Protein AF-A0AAW2RT13-F1 (afdb_monomer)

Radius of gyration: 15.68 Å; Cα contacts (8 Å, |Δi|>4): 145; chains: 1; bounding box: 45×34×34 Å

Nearest PDB structures (foldseek):
  8ho2-assembly1_B  TM=8.743E-01  e=2.579E-06  Nelumbo nucifera
  4q0k-assembly1_A  TM=8.940E-01  e=2.084E-04  Medicago truncatula
  2flh-assembly1_A  TM=8.725E-01  e=1.615E-04  Vigna radiata
  4a8v-assembly1_A  TM=8.383E-01  e=6.148E-04  Betula pendula
  4gy9-assembly1_A  TM=8.351E-01  e=9.599E-04  Medicago truncatula

pLDDT: mean 86.22, std 17.27, range [35.88, 98.31]

Sequence (103 aa):
MEGRLSEEIEVKVPASEAWKVYGSLQLSKIVVEGLPSIFSKVEVVDGDGSTGTIVHLFFAPEEGDDQLKTGTAGPSSFKEKFAVVDDERRVKVSEVVEGQHRV

InterPro domains:
  IPR000916 Bet v I/Major latex protein [PF00407] (2-100)
  IPR023393 START-like domain superfamily [G3DSA:3.30.530.20] (1-103)
  IPR050279 Plant defense and hormone signaling protein [PTHR31213] (6-101)

Secondary structure (DSSP, 8-state):
-----------SS-HHHHHHHHTSTHHHHHHHHH-TTTEEEEEEEESSSSTT-EEEEEEPP--S-TT------S-SEEEEEEEEEETTTTEEEEEEEE-----

Organism: NCBI:txid2727403

Foldseek 3Di:
DDDDDDDDDDDPDDLLVVLVCPQFCNVVVCCCVVCVQFWVDKDFPDDGSAAFTKMKTATHPDPDDPDDCPDPPFFRIWMKGFNHRDSVVSDTDIDTPDGDDDD

Structure (mmCIF, N/CA/C/O backbone):
data_AF-A0AAW2RT13-F1
#
_entry.id   AF-A0AAW2RT13-F1
#
loop_
_atom_site.group_PDB
_atom_site.id
_atom_site.type_symbol
_atom_site.label_atom_id
_atom_site.label_alt_id
_atom_site.label_comp_id
_atom_site.label_asym_id
_atom_site.label_entity_id
_atom_site.label_seq_id
_atom_site.pdbx_PDB_ins_code
_atom_site.Cartn_x
_atom_site.Cartn_y
_atom_site.Cartn_z
_atom_site.occupancy
_atom_site.B_iso_or_equiv
_atom_site.auth_seq_id
_atom_site.auth_comp_id
_atom_site.auth_asym_id
_atom_site.auth_atom_id
_atom_site.pdbx_PDB_model_num
ATOM 1 N N . MET A 1 1 ?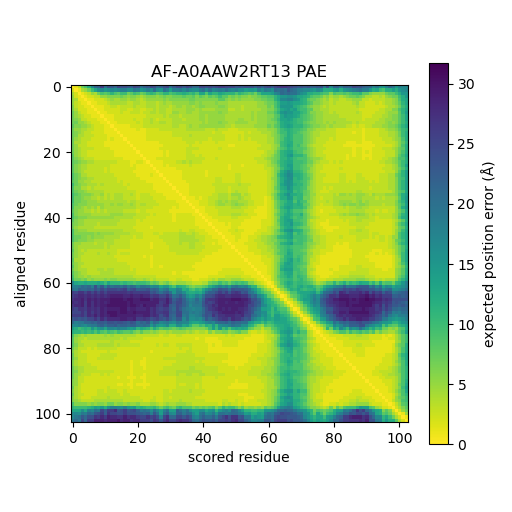 2.322 -26.822 -4.168 1.00 50.22 1 MET A N 1
ATOM 2 C CA . MET A 1 1 ? 2.453 -26.734 -2.701 1.00 50.22 1 MET A CA 1
ATOM 3 C C . MET A 1 1 ? 2.723 -25.276 -2.402 1.00 50.22 1 MET A C 1
ATOM 5 O O . MET A 1 1 ? 3.684 -24.753 -2.946 1.00 50.22 1 MET A O 1
ATOM 9 N N . GLU A 1 2 ? 1.842 -24.606 -1.668 1.00 77.94 2 GLU A N 1
ATOM 10 C CA . GLU A 1 2 ? 2.029 -23.199 -1.303 1.00 77.94 2 GLU A CA 1
ATOM 11 C C . GLU A 1 2 ? 2.785 -23.148 0.026 1.00 77.94 2 GLU A C 1
ATOM 13 O O . GLU A 1 2 ? 2.355 -23.747 1.013 1.00 77.94 2 GLU A O 1
ATOM 18 N N . GLY A 1 3 ? 3.951 -22.503 0.035 1.00 86.94 3 GLY A N 1
ATOM 19 C CA . GLY A 1 3 ? 4.675 -22.217 1.270 1.00 86.94 3 GLY A CA 1
ATOM 20 C C . GLY A 1 3 ? 4.068 -20.993 1.949 1.00 86.94 3 GLY A C 1
ATOM 21 O O . GLY A 1 3 ? 3.761 -20.012 1.277 1.00 86.94 3 GLY A O 1
ATOM 22 N N . ARG A 1 4 ? 3.908 -21.032 3.275 1.00 90.31 4 ARG A N 1
ATOM 23 C CA . ARG A 1 4 ? 3.493 -19.871 4.071 1.00 90.31 4 ARG A CA 1
ATOM 24 C C . ARG A 1 4 ? 4.640 -19.448 4.981 1.00 90.31 4 ARG A C 1
ATOM 26 O O . ARG A 1 4 ? 5.079 -20.239 5.811 1.00 90.31 4 ARG A O 1
ATOM 33 N N . LEU A 1 5 ? 5.075 -18.200 4.838 1.00 94.00 5 LEU A N 1
ATOM 34 C CA . LEU A 1 5 ? 5.986 -17.519 5.757 1.00 94.00 5 LEU A CA 1
ATOM 35 C C . LEU A 1 5 ? 5.203 -16.442 6.519 1.00 94.00 5 LEU A C 1
ATOM 37 O O . LEU A 1 5 ? 4.295 -15.831 5.955 1.00 94.00 5 LEU A O 1
ATOM 41 N N . SER A 1 6 ? 5.524 -16.237 7.795 1.00 94.19 6 SER A N 1
ATOM 42 C CA . SER A 1 6 ? 4.911 -15.211 8.643 1.00 94.19 6 SER A CA 1
ATOM 43 C C . SER A 1 6 ? 5.986 -14.592 9.523 1.00 94.19 6 SER A C 1
ATOM 45 O O . SER A 1 6 ? 6.712 -15.326 10.183 1.00 94.19 6 SER A O 1
ATOM 47 N N . GLU A 1 7 ? 6.047 -13.265 9.545 1.00 95.75 7 GLU A N 1
ATOM 48 C CA . GLU A 1 7 ? 6.976 -12.476 10.358 1.00 95.75 7 GLU A CA 1
ATOM 49 C C . GLU A 1 7 ? 6.177 -11.445 11.159 1.00 95.75 7 GLU A C 1
ATOM 51 O O . GLU A 1 7 ? 5.204 -10.879 10.653 1.00 95.75 7 GLU A O 1
ATOM 56 N N . GLU A 1 8 ? 6.585 -11.196 12.401 1.00 95.81 8 GLU A N 1
ATOM 57 C CA . GLU A 1 8 ? 5.955 -10.220 13.290 1.00 95.81 8 GLU A CA 1
ATOM 58 C C . GLU A 1 8 ? 7.002 -9.219 13.781 1.00 95.81 8 GLU A C 1
ATOM 60 O O . GLU A 1 8 ? 8.064 -9.598 14.272 1.00 95.81 8 GLU A O 1
ATOM 65 N N . ILE A 1 9 ? 6.703 -7.925 13.645 1.00 94.31 9 ILE A N 1
ATOM 66 C CA . ILE A 1 9 ? 7.596 -6.836 14.050 1.00 94.31 9 ILE A CA 1
ATOM 67 C C . ILE A 1 9 ? 6.809 -5.867 14.929 1.00 94.31 9 ILE A C 1
ATOM 69 O O . ILE A 1 9 ? 5.785 -5.324 14.514 1.00 94.31 9 ILE A O 1
ATOM 73 N N . GLU A 1 10 ? 7.304 -5.619 16.142 1.00 95.62 10 GLU A N 1
ATOM 74 C CA . GLU A 1 10 ? 6.724 -4.620 17.037 1.00 95.62 10 GLU A CA 1
ATOM 75 C C . GLU A 1 10 ? 7.107 -3.203 16.584 1.00 95.62 10 GLU A C 1
ATOM 77 O O . GLU A 1 10 ? 8.286 -2.860 16.465 1.00 95.62 10 GLU A O 1
ATOM 82 N N . VAL A 1 11 ? 6.102 -2.350 16.377 1.00 94.06 11 VAL A N 1
ATOM 83 C CA . VAL A 1 11 ? 6.293 -0.933 16.048 1.00 94.06 11 VAL A CA 1
ATOM 84 C C . VAL A 1 11 ? 5.895 -0.084 17.253 1.00 94.06 11 VAL A C 1
ATOM 86 O O . VAL A 1 11 ? 4.773 -0.175 17.743 1.00 94.06 11 VAL A O 1
ATOM 89 N N . LYS A 1 12 ? 6.801 0.782 17.722 1.00 96.81 12 LYS A N 1
ATOM 90 C CA . LYS A 1 12 ? 6.624 1.606 18.935 1.00 96.81 12 LYS A CA 1
ATOM 91 C C . LYS A 1 12 ? 5.746 2.849 18.715 1.00 96.81 12 LYS A C 1
ATOM 93 O O . LYS A 1 12 ? 6.122 3.951 19.107 1.00 96.81 12 LYS A O 1
ATOM 98 N N . VAL A 1 13 ? 4.594 2.687 18.067 1.00 96.88 13 VAL A N 1
ATOM 99 C CA . VAL A 1 13 ? 3.585 3.743 17.860 1.00 96.88 13 VAL A CA 1
ATOM 100 C C . VAL A 1 13 ? 2.172 3.163 17.999 1.00 96.88 13 VAL A C 1
ATOM 102 O O . VAL A 1 13 ? 1.992 1.956 17.837 1.00 96.88 13 VAL A O 1
ATOM 105 N N . PRO A 1 14 ? 1.140 3.984 18.274 1.00 97.50 14 PRO A N 1
ATOM 106 C CA . PRO A 1 14 ? -0.239 3.507 18.281 1.00 97.50 14 PRO A CA 1
ATOM 107 C C . PRO A 1 14 ? -0.635 2.870 16.944 1.00 97.50 14 PRO A C 1
ATOM 109 O O . PRO A 1 14 ? -0.291 3.384 15.878 1.00 97.50 14 PRO A O 1
ATOM 112 N N . ALA A 1 15 ? -1.437 1.803 16.994 1.00 96.38 15 ALA A N 1
ATOM 113 C CA . ALA A 1 15 ? -1.890 1.086 15.799 1.00 96.38 15 ALA A CA 1
ATOM 114 C C . ALA A 1 15 ? -2.605 1.997 14.785 1.00 96.38 15 ALA A C 1
ATOM 116 O O . ALA A 1 15 ? -2.457 1.810 13.582 1.00 96.38 15 ALA A O 1
ATOM 117 N N . SER A 1 16 ? -3.345 3.010 15.252 1.00 96.19 16 SER A N 1
ATOM 118 C CA . SER A 1 16 ? -3.993 4.001 14.384 1.00 96.19 16 SER A CA 1
ATOM 119 C C . SER A 1 16 ? -2.995 4.859 13.609 1.00 96.19 16 SER A C 1
ATOM 121 O O . SER A 1 16 ? -3.247 5.182 12.455 1.00 96.19 16 SER A O 1
ATOM 123 N N . GLU A 1 17 ? -1.866 5.222 14.222 1.00 96.88 17 GLU A N 1
ATOM 124 C CA . GLU A 1 17 ? -0.833 6.031 13.571 1.00 96.88 17 GLU A CA 1
ATOM 125 C C . GLU A 1 17 ? -0.015 5.193 12.590 1.00 96.88 17 GLU A C 1
ATOM 127 O O . GLU A 1 17 ? 0.210 5.629 11.464 1.00 96.88 17 GLU A O 1
ATOM 132 N N . ALA A 1 18 ? 0.349 3.960 12.966 1.00 96.69 18 ALA A N 1
ATOM 133 C CA . ALA A 1 18 ? 0.969 3.021 12.032 1.00 96.69 18 ALA A CA 1
ATOM 134 C C . ALA A 1 18 ? 0.066 2.782 10.812 1.00 96.69 18 ALA A C 1
ATOM 136 O O . ALA A 1 18 ? 0.532 2.804 9.673 1.00 96.69 18 ALA A O 1
ATOM 137 N N . TRP A 1 19 ? -1.238 2.608 11.035 1.00 97.56 19 TRP A N 1
ATOM 138 C CA . TRP A 1 19 ? -2.185 2.309 9.966 1.00 97.56 19 TRP A CA 1
ATOM 139 C C . TRP A 1 19 ? -2.332 3.430 8.934 1.00 97.56 19 TRP A C 1
ATOM 141 O O . TRP A 1 19 ? -2.420 3.128 7.748 1.00 97.56 19 TRP A O 1
ATOM 151 N N . LYS A 1 20 ? -2.250 4.709 9.333 1.00 96.00 20 LYS A N 1
ATOM 152 C CA . LYS A 1 20 ? -2.239 5.837 8.376 1.00 96.00 20 LYS A CA 1
ATOM 153 C C . LYS A 1 20 ? -1.147 5.688 7.313 1.00 96.00 20 LYS A C 1
ATOM 155 O O . LYS A 1 20 ? -1.343 6.107 6.175 1.00 96.00 20 LYS A O 1
ATOM 160 N N . VAL A 1 21 ? -0.024 5.059 7.669 1.00 95.81 21 VAL A N 1
ATOM 161 C CA . VAL A 1 21 ? 1.068 4.751 6.742 1.00 95.81 21 VAL A CA 1
ATOM 162 C C . VAL A 1 21 ? 0.837 3.414 6.039 1.00 95.81 21 VAL A C 1
ATOM 164 O O . VAL A 1 21 ? 0.756 3.377 4.815 1.00 95.81 21 VAL A O 1
ATOM 167 N N . TYR A 1 22 ?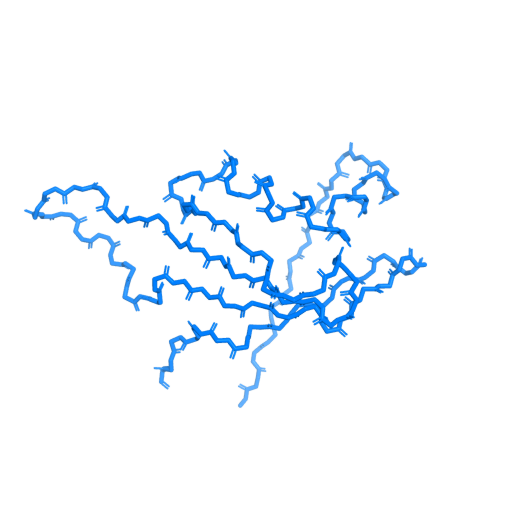 0.722 2.315 6.792 1.00 94.94 22 TYR A N 1
ATOM 168 C CA . TYR A 1 22 ? 0.682 0.960 6.226 1.00 94.94 22 TYR A CA 1
ATOM 169 C C . TYR A 1 22 ? -0.563 0.688 5.371 1.00 94.94 22 TYR A C 1
ATOM 171 O O . TYR A 1 22 ? -0.470 -0.025 4.368 1.00 94.94 22 TYR A O 1
ATOM 179 N N . GLY A 1 23 ? -1.704 1.265 5.743 1.00 95.38 23 GLY A N 1
ATOM 180 C CA . GLY A 1 23 ? -2.980 1.139 5.041 1.00 95.38 23 GLY A CA 1
ATOM 181 C C . GLY A 1 23 ? -3.143 2.088 3.854 1.00 95.38 23 GLY A C 1
ATOM 182 O O . GLY A 1 23 ? -4.173 2.042 3.196 1.00 95.38 23 GLY A O 1
ATOM 183 N N . SER A 1 24 ? -2.155 2.941 3.558 1.00 94.88 24 SER A N 1
ATOM 184 C CA . SER A 1 24 ? -2.259 3.946 2.497 1.00 94.88 24 SER A CA 1
ATOM 185 C C . SER A 1 24 ? -1.101 3.884 1.500 1.00 94.88 24 SER A C 1
ATOM 187 O O . SER A 1 24 ? -0.110 3.169 1.672 1.00 94.88 24 SER A O 1
ATOM 189 N N . LEU A 1 25 ? -1.206 4.700 0.450 1.00 96.38 25 LEU A N 1
ATOM 190 C CA . LEU A 1 25 ? -0.135 4.926 -0.524 1.00 96.38 25 LEU A CA 1
ATOM 191 C C . LEU A 1 25 ? 1.095 5.631 0.074 1.00 96.38 25 LEU A C 1
ATOM 193 O O . LEU A 1 25 ? 2.124 5.733 -0.596 1.00 96.38 25 LEU A O 1
ATOM 197 N N . GLN A 1 26 ? 1.019 6.136 1.312 1.00 95.81 26 GLN A N 1
ATOM 198 C CA . GLN A 1 26 ? 2.169 6.766 1.960 1.00 95.81 26 GLN A CA 1
ATOM 199 C C . GLN A 1 26 ? 3.314 5.775 2.166 1.00 95.81 26 GLN A C 1
ATOM 201 O O . GLN A 1 26 ? 4.467 6.163 1.985 1.00 95.81 26 GLN A O 1
ATOM 206 N N . LEU A 1 27 ? 3.016 4.505 2.471 1.00 94.88 27 LEU A N 1
ATOM 207 C CA . LEU A 1 27 ? 4.049 3.480 2.626 1.00 94.88 27 LEU A CA 1
ATOM 208 C C . LEU A 1 27 ? 4.920 3.367 1.370 1.00 94.88 27 LEU A C 1
ATOM 210 O O . LEU A 1 27 ? 6.142 3.372 1.476 1.00 94.88 27 LEU A O 1
ATOM 214 N N . SER A 1 28 ? 4.311 3.323 0.185 1.00 91.81 28 SER A N 1
ATOM 215 C CA . SER A 1 28 ? 5.051 3.155 -1.068 1.00 91.81 28 SER A CA 1
ATOM 216 C C . SER A 1 28 ? 5.991 4.333 -1.350 1.00 91.81 28 SER A C 1
ATOM 218 O O . SER A 1 28 ? 7.092 4.132 -1.851 1.00 91.81 28 SER A O 1
ATOM 220 N N . LYS A 1 29 ? 5.597 5.558 -0.972 1.00 91.00 29 LYS A N 1
ATOM 221 C CA . LYS A 1 29 ? 6.462 6.746 -1.074 1.00 91.00 29 LYS A CA 1
ATOM 222 C C . LYS A 1 29 ? 7.636 6.673 -0.097 1.00 91.00 29 LYS A C 1
ATOM 224 O O . LYS A 1 29 ? 8.777 6.861 -0.506 1.00 91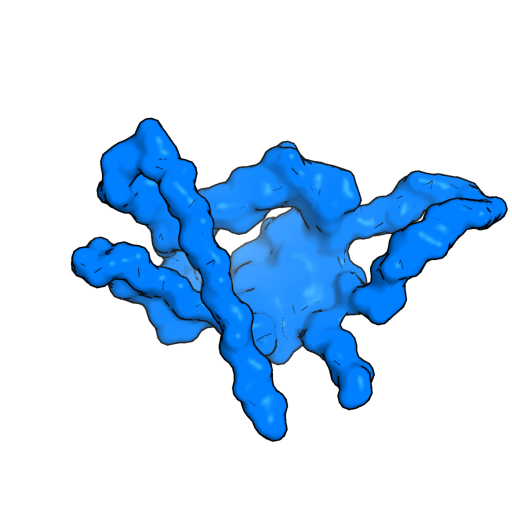.00 29 LYS A O 1
ATOM 229 N N . ILE A 1 30 ? 7.361 6.323 1.162 1.00 94.88 30 ILE A N 1
ATOM 230 C CA . ILE A 1 30 ? 8.387 6.170 2.205 1.00 94.88 30 ILE A CA 1
ATOM 231 C C . ILE A 1 30 ? 9.405 5.096 1.820 1.00 94.88 30 ILE A C 1
ATOM 233 O O . ILE A 1 30 ? 10.589 5.270 2.072 1.00 94.88 30 ILE A O 1
ATOM 237 N N . VAL A 1 31 ? 8.968 3.996 1.206 1.00 91.44 31 VAL A N 1
ATOM 238 C CA . VAL A 1 31 ? 9.871 2.922 0.772 1.00 91.44 31 VAL A CA 1
ATOM 239 C C . VAL A 1 31 ? 10.841 3.408 -0.307 1.00 91.44 31 VAL A C 1
ATOM 241 O O . VAL A 1 31 ? 12.030 3.127 -0.205 1.00 91.44 31 VAL A O 1
ATOM 244 N N . VAL A 1 32 ? 10.371 4.170 -1.300 1.00 91.25 32 VAL A N 1
ATOM 245 C CA . VAL A 1 32 ? 11.243 4.732 -2.348 1.00 91.25 32 VAL A CA 1
ATOM 246 C C . VAL A 1 32 ? 12.226 5.752 -1.771 1.00 91.25 32 VAL A C 1
ATOM 248 O O . VAL A 1 32 ? 13.411 5.709 -2.083 1.00 91.25 32 VAL A O 1
ATOM 251 N N . GLU A 1 33 ? 11.760 6.650 -0.904 1.00 93.19 33 GLU A N 1
ATOM 252 C CA . GLU A 1 33 ? 12.610 7.687 -0.302 1.00 93.19 33 GLU A CA 1
ATOM 253 C C . GLU A 1 33 ? 13.587 7.122 0.742 1.00 93.19 33 GLU A C 1
ATOM 255 O O . GLU A 1 33 ? 14.718 7.590 0.863 1.00 93.19 33 GLU A O 1
ATOM 260 N N . GLY A 1 34 ? 13.155 6.119 1.508 1.00 93.44 34 GLY A N 1
ATOM 261 C CA . GLY A 1 34 ? 13.910 5.529 2.611 1.00 93.44 34 GLY A CA 1
ATOM 262 C C . GLY A 1 34 ? 14.868 4.416 2.192 1.00 93.44 34 GLY A C 1
ATOM 263 O O . GLY A 1 34 ? 15.823 4.145 2.917 1.00 93.44 34 GLY A O 1
ATOM 264 N N . LEU A 1 35 ? 14.639 3.780 1.037 1.00 90.81 35 LEU A N 1
ATOM 265 C CA . LEU A 1 35 ? 15.468 2.693 0.504 1.00 90.81 35 LEU A CA 1
ATOM 266 C C . LEU A 1 35 ? 15.884 2.958 -0.959 1.00 90.81 35 LEU A C 1
ATOM 268 O O . LEU A 1 35 ? 15.629 2.118 -1.828 1.00 90.81 35 LEU A O 1
ATOM 272 N N . PRO A 1 36 ? 16.562 4.085 -1.256 1.00 87.12 36 PRO A N 1
ATOM 273 C CA . PRO A 1 36 ? 16.897 4.478 -2.628 1.00 87.12 36 PRO A CA 1
ATOM 274 C C . PRO A 1 36 ? 17.893 3.531 -3.314 1.00 87.12 36 PRO A C 1
ATOM 276 O O . PRO A 1 36 ? 17.973 3.495 -4.537 1.00 87.12 36 PRO A O 1
ATOM 279 N N . SER A 1 37 ? 18.646 2.739 -2.543 1.00 86.56 37 SER A N 1
ATOM 280 C CA . SER A 1 37 ? 19.513 1.682 -3.077 1.00 86.56 37 SER A CA 1
ATOM 281 C C . SER A 1 37 ? 18.743 0.453 -3.569 1.00 86.56 37 SER A C 1
ATOM 283 O O . SER A 1 37 ? 19.319 -0.381 -4.259 1.00 86.56 37 SER A O 1
ATOM 285 N N . ILE A 1 38 ? 17.465 0.318 -3.201 1.00 87.25 38 ILE A N 1
ATOM 286 C CA . ILE A 1 38 ? 16.608 -0.813 -3.575 1.00 87.25 38 ILE A CA 1
ATOM 287 C C . ILE A 1 38 ? 15.544 -0.363 -4.572 1.00 87.25 38 ILE A C 1
ATOM 289 O O . ILE A 1 38 ? 15.316 -1.053 -5.561 1.00 87.25 38 ILE A O 1
ATOM 293 N N . PHE A 1 39 ? 14.906 0.787 -4.344 1.00 89.88 39 PHE A N 1
ATOM 294 C CA . PHE A 1 39 ? 13.813 1.293 -5.171 1.00 89.88 39 PHE A CA 1
ATOM 295 C C . PHE A 1 39 ? 14.144 2.659 -5.764 1.00 89.88 39 PHE A C 1
ATOM 297 O O . PHE A 1 39 ? 14.553 3.568 -5.052 1.00 89.88 39 PHE A O 1
ATOM 304 N N . SER A 1 40 ? 13.912 2.820 -7.068 1.00 90.56 40 SER A N 1
ATOM 305 C CA . SER A 1 40 ? 14.143 4.086 -7.775 1.00 90.56 40 SER A CA 1
ATOM 306 C C . SER A 1 40 ? 12.900 4.966 -7.844 1.00 90.56 40 SER A C 1
ATOM 308 O O . SER A 1 40 ? 13.003 6.190 -7.782 1.00 90.56 40 SER A O 1
ATOM 310 N N . LYS A 1 41 ? 11.716 4.364 -8.005 1.00 92.56 41 LYS A N 1
ATOM 311 C CA . LYS A 1 41 ? 10.446 5.093 -8.094 1.00 92.56 41 LYS A CA 1
ATOM 312 C C . LYS A 1 41 ? 9.238 4.201 -7.822 1.00 92.56 41 LYS A C 1
ATOM 314 O O . LYS A 1 41 ? 9.315 2.972 -7.883 1.00 92.56 41 LYS A O 1
ATOM 319 N N . VAL A 1 42 ? 8.103 4.856 -7.592 1.00 95.12 42 VAL A N 1
ATOM 320 C CA . VAL A 1 42 ? 6.781 4.237 -7.527 1.00 95.12 42 VAL A CA 1
ATOM 321 C C . VAL A 1 42 ? 5.777 5.045 -8.341 1.00 95.12 42 VAL A C 1
ATOM 323 O O . VAL A 1 42 ? 5.793 6.275 -8.312 1.00 95.12 42 VAL A O 1
ATOM 326 N N . GLU A 1 43 ? 4.889 4.351 -9.045 1.00 96.56 43 GLU A N 1
ATOM 327 C CA . GLU A 1 43 ? 3.790 4.943 -9.806 1.00 96.56 43 GLU A CA 1
ATOM 328 C C . GLU A 1 43 ? 2.461 4.308 -9.385 1.00 96.56 43 GLU A C 1
ATOM 330 O O . GLU A 1 43 ? 2.356 3.087 -9.273 1.00 96.56 43 GLU A O 1
ATOM 335 N N . VAL A 1 44 ? 1.433 5.128 -9.155 1.00 97.06 44 VAL A N 1
ATOM 336 C CA . VAL A 1 44 ? 0.058 4.636 -8.982 1.00 97.06 44 VAL A CA 1
ATOM 337 C C . VAL A 1 44 ? -0.540 4.485 -10.373 1.00 97.06 44 VAL A C 1
ATOM 339 O O . VAL A 1 44 ? -0.707 5.476 -11.081 1.00 97.06 44 VAL A O 1
ATOM 342 N N . VAL A 1 45 ? -0.807 3.246 -10.775 1.00 97.31 45 VAL A N 1
ATOM 343 C CA . VAL A 1 45 ? -1.317 2.921 -12.114 1.00 97.31 45 VAL A CA 1
ATOM 344 C C . VAL A 1 45 ? -2.830 3.103 -12.169 1.00 97.31 45 VAL A C 1
ATOM 346 O O . VAL A 1 45 ? -3.350 3.599 -13.163 1.00 97.31 45 VAL A O 1
ATOM 349 N N . ASP A 1 46 ? -3.523 2.704 -11.103 1.00 97.19 46 ASP A N 1
ATOM 350 C CA . ASP A 1 46 ? -4.972 2.837 -10.956 1.00 97.19 46 ASP A CA 1
ATOM 351 C C . ASP A 1 46 ? -5.359 2.869 -9.470 1.00 97.19 46 ASP A C 1
ATOM 353 O O . ASP A 1 46 ? -4.690 2.244 -8.645 1.00 97.19 46 ASP A O 1
ATOM 357 N N . GLY A 1 47 ? -6.446 3.563 -9.139 1.00 96.44 47 GLY A N 1
ATOM 358 C CA . GLY A 1 47 ? -6.983 3.675 -7.781 1.00 96.44 47 GLY A CA 1
ATOM 359 C C . GLY A 1 47 ? -6.399 4.801 -6.918 1.00 96.44 47 GLY A C 1
ATOM 360 O O . GLY A 1 47 ? -5.578 5.612 -7.344 1.00 96.44 47 GLY A O 1
ATOM 361 N N . ASP A 1 48 ? -6.880 4.864 -5.679 1.00 96.00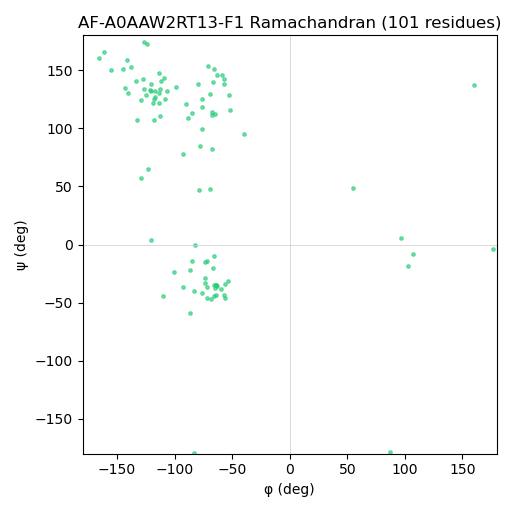 48 ASP A N 1
ATOM 362 C CA . ASP A 1 48 ? -6.663 5.962 -4.725 1.00 96.00 48 ASP A CA 1
ATOM 363 C C . ASP A 1 48 ? -5.977 5.520 -3.419 1.00 96.00 48 ASP A C 1
ATOM 365 O O . ASP A 1 48 ? -5.767 6.324 -2.511 1.00 96.00 48 ASP A O 1
ATOM 369 N N . GLY A 1 49 ? -5.595 4.245 -3.330 1.00 94.44 49 GLY A N 1
ATOM 370 C CA . GLY A 1 49 ? -5.066 3.612 -2.125 1.00 94.44 49 GLY A CA 1
ATOM 371 C C . GLY A 1 49 ? -6.036 2.648 -1.449 1.00 94.44 49 GLY A C 1
ATOM 372 O O . GLY A 1 49 ? -5.612 1.928 -0.551 1.00 94.44 49 GLY A O 1
ATOM 373 N N . SER A 1 50 ? -7.295 2.583 -1.890 1.00 96.06 50 SER A N 1
ATOM 374 C CA . SER A 1 50 ? -8.277 1.600 -1.424 1.00 96.06 50 SER A CA 1
ATOM 375 C C . SER A 1 50 ? -8.160 0.247 -2.147 1.00 96.06 50 SER A C 1
ATOM 377 O O . SER A 1 50 ? -7.300 0.037 -3.012 1.00 96.06 50 SER A O 1
ATOM 379 N N . THR A 1 51 ? -9.027 -0.701 -1.783 1.00 97.69 51 THR A N 1
ATOM 380 C CA . THR A 1 51 ? -9.124 -2.013 -2.440 1.00 97.69 51 THR A CA 1
ATOM 381 C C . THR A 1 51 ? -9.300 -1.858 -3.954 1.00 97.69 51 THR A C 1
ATOM 383 O O . THR A 1 51 ? -10.196 -1.165 -4.420 1.00 97.69 51 THR A O 1
ATOM 386 N N . GLY A 1 52 ? -8.464 -2.546 -4.728 1.00 97.56 52 GLY A N 1
ATOM 387 C CA . GLY A 1 52 ? -8.426 -2.467 -6.187 1.00 97.56 52 GLY A CA 1
ATOM 388 C C . GLY A 1 52 ? -7.278 -1.623 -6.737 1.00 97.56 52 GLY A C 1
ATOM 389 O O . GLY A 1 52 ? -6.917 -1.829 -7.892 1.00 97.56 52 GLY A O 1
ATOM 390 N 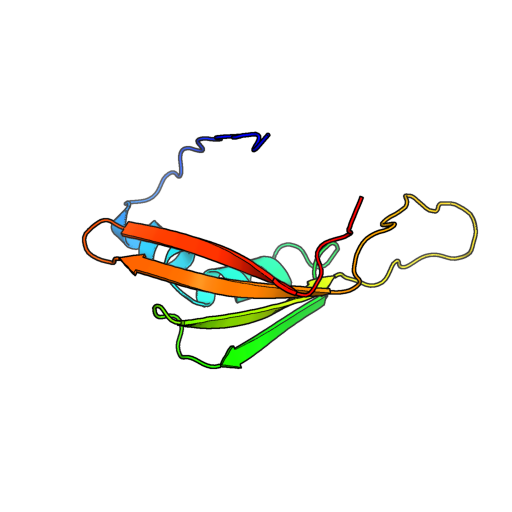N . THR A 1 53 ? -6.668 -0.764 -5.915 1.00 98.31 53 THR A N 1
ATOM 391 C CA . THR A 1 53 ? -5.523 0.075 -6.305 1.00 98.31 53 THR A CA 1
ATOM 392 C C . THR A 1 53 ? -4.361 -0.768 -6.822 1.00 98.31 53 THR A C 1
ATOM 394 O O . THR A 1 53 ? -4.036 -1.801 -6.234 1.00 98.31 53 THR A O 1
ATOM 397 N N . ILE A 1 54 ? -3.719 -0.310 -7.898 1.00 97.94 54 ILE A N 1
ATOM 398 C CA . ILE A 1 54 ? -2.537 -0.931 -8.499 1.00 97.94 54 ILE A CA 1
ATOM 399 C C . ILE A 1 54 ? -1.362 0.038 -8.418 1.00 97.94 54 ILE A C 1
ATOM 401 O O . ILE A 1 54 ? -1.436 1.174 -8.891 1.00 97.94 54 ILE A O 1
ATOM 405 N N . VAL A 1 55 ? -0.251 -0.440 -7.865 1.00 97.06 55 VAL A N 1
ATOM 406 C CA . VAL A 1 55 ? 0.996 0.316 -7.718 1.00 97.06 55 VAL A CA 1
ATOM 407 C C . VAL A 1 55 ? 2.121 -0.397 -8.457 1.00 97.06 55 VAL A C 1
ATOM 409 O O . VAL A 1 55 ? 2.229 -1.620 -8.399 1.00 97.06 55 VAL A O 1
ATOM 412 N N . HIS A 1 56 ? 2.967 0.359 -9.152 1.00 95.94 56 HIS A N 1
ATOM 413 C CA . HIS A 1 56 ? 4.127 -0.138 -9.892 1.00 95.94 56 HIS A CA 1
ATOM 414 C C . HIS A 1 56 ? 5.405 0.356 -9.218 1.00 95.94 56 HIS A C 1
ATOM 416 O O . HIS A 1 56 ? 5.702 1.551 -9.238 1.00 95.94 56 HIS A O 1
ATOM 422 N N . LEU A 1 57 ? 6.152 -0.561 -8.603 1.00 93.31 57 LEU A N 1
ATOM 423 C CA . LEU A 1 57 ? 7.434 -0.279 -7.963 1.00 93.31 57 LEU A CA 1
ATOM 424 C C . LEU A 1 57 ? 8.586 -0.656 -8.888 1.00 93.31 57 LEU A C 1
ATOM 426 O O . LEU A 1 57 ? 8.590 -1.734 -9.483 1.00 93.31 57 LEU A O 1
ATOM 430 N N . PHE A 1 58 ? 9.580 0.220 -8.976 1.00 92.06 58 PHE A N 1
ATOM 431 C CA . PHE A 1 58 ? 10.757 0.043 -9.819 1.00 92.06 58 PHE A CA 1
ATOM 432 C C . PHE A 1 58 ? 11.988 -0.125 -8.943 1.00 92.06 58 PHE A C 1
ATOM 434 O O . PHE A 1 58 ? 12.224 0.688 -8.046 1.00 92.06 58 PHE A O 1
ATOM 441 N N . PHE A 1 59 ? 12.782 -1.158 -9.215 1.00 89.25 59 PHE A N 1
ATOM 442 C CA . PHE A 1 59 ? 14.046 -1.349 -8.517 1.00 89.25 59 PHE A CA 1
ATOM 443 C C . PHE A 1 59 ? 15.068 -0.298 -8.967 1.00 89.25 59 PHE A C 1
ATOM 445 O O . PHE A 1 59 ? 14.964 0.276 -10.058 1.00 89.25 59 PHE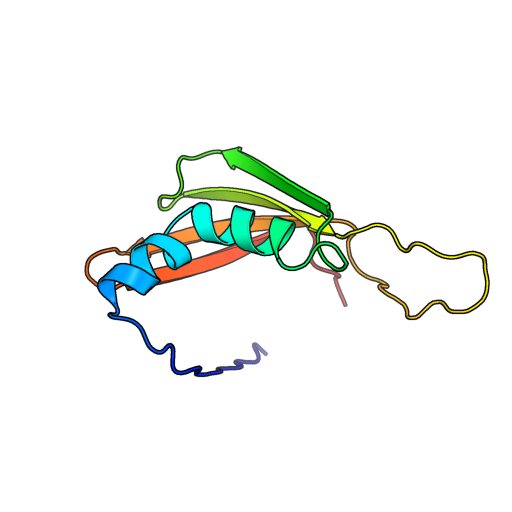 A O 1
ATOM 452 N N . ALA A 1 60 ? 16.025 0.016 -8.099 1.00 86.62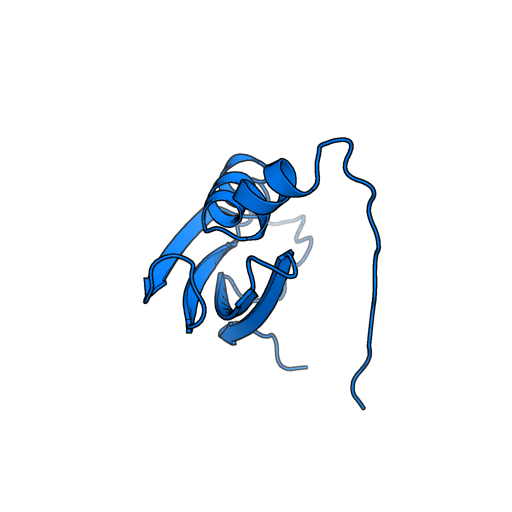 60 ALA A N 1
ATOM 453 C CA . ALA A 1 60 ? 17.152 0.858 -8.463 1.00 86.62 60 ALA A CA 1
ATOM 454 C C . ALA A 1 60 ? 18.035 0.129 -9.495 1.00 86.62 60 ALA A C 1
ATOM 456 O O . ALA A 1 60 ? 18.215 -1.087 -9.385 1.00 86.62 60 ALA A O 1
ATOM 457 N N . PRO A 1 61 ? 18.557 0.826 -10.521 1.00 75.50 61 PRO A N 1
ATOM 458 C CA . PRO A 1 61 ? 19.551 0.238 -11.410 1.00 75.50 61 PRO A CA 1
ATOM 459 C C . PRO A 1 61 ? 20.819 -0.108 -10.616 1.00 75.50 61 PRO A C 1
ATOM 461 O O . PRO A 1 61 ? 21.185 0.608 -9.685 1.00 75.50 61 PRO A O 1
ATOM 464 N N . GLU A 1 62 ? 21.497 -1.196 -10.985 1.00 68.56 62 GLU A N 1
ATOM 465 C CA . GLU A 1 62 ? 22.802 -1.528 -10.406 1.00 68.56 62 GLU A CA 1
ATOM 466 C C . GLU A 1 62 ? 23.808 -0.429 -10.804 1.00 68.56 62 GLU A C 1
ATOM 468 O O . GLU A 1 62 ? 24.132 -0.277 -11.982 1.00 68.56 62 GLU A O 1
ATOM 473 N N . GLU A 1 63 ? 24.283 0.374 -9.846 1.00 62.09 63 GLU A N 1
ATOM 474 C CA . GLU A 1 63 ? 25.373 1.324 -10.093 1.00 62.09 63 GLU A CA 1
ATOM 475 C C . GLU A 1 63 ? 26.728 0.644 -9.853 1.00 62.09 63 GLU A C 1
ATOM 477 O O . GLU A 1 63 ? 27.103 0.361 -8.715 1.00 62.09 63 GLU A O 1
ATOM 482 N N . GLY A 1 64 ? 27.478 0.386 -10.929 1.00 52.53 64 GLY A N 1
ATOM 483 C CA . GLY A 1 64 ? 28.855 -0.104 -10.850 1.00 52.53 64 GLY A CA 1
ATOM 484 C C . GLY A 1 64 ? 29.347 -0.780 -12.129 1.00 52.53 64 GLY A C 1
ATOM 485 O O . GLY A 1 64 ? 28.629 -1.559 -12.751 1.00 52.53 64 GLY A O 1
ATOM 486 N N . ASP A 1 65 ? 30.585 -0.466 -12.510 1.00 47.19 65 ASP A N 1
ATOM 487 C CA . ASP A 1 65 ? 31.291 -1.062 -13.645 1.00 47.19 65 ASP A CA 1
ATOM 488 C C . ASP A 1 65 ? 31.568 -2.561 -13.406 1.00 47.19 65 ASP A C 1
ATOM 490 O O . ASP A 1 65 ? 31.711 -3.030 -12.274 1.00 47.19 65 ASP A O 1
ATOM 494 N N . ASP A 1 66 ? 31.624 -3.299 -14.505 1.00 54.16 66 ASP A N 1
ATOM 495 C CA . ASP A 1 66 ? 31.796 -4.745 -14.646 1.00 54.16 66 ASP A CA 1
ATOM 496 C C . ASP A 1 66 ? 32.813 -5.363 -13.656 1.00 54.16 66 ASP A C 1
ATOM 498 O O . ASP A 1 66 ? 34.011 -5.348 -13.933 1.00 54.16 66 ASP A O 1
ATOM 502 N N . GLN A 1 67 ? 32.357 -5.898 -12.502 1.00 44.84 67 GLN A N 1
ATOM 503 C CA . GLN A 1 67 ? 32.964 -7.062 -11.804 1.00 44.84 67 GLN A CA 1
ATOM 504 C C . GLN A 1 67 ? 32.362 -7.483 -10.447 1.00 44.84 67 GLN A C 1
ATOM 506 O O . GLN A 1 67 ? 32.757 -8.531 -9.936 1.00 44.84 67 GLN A O 1
ATOM 511 N N . LEU A 1 68 ? 31.382 -6.778 -9.869 1.00 42.97 68 LEU A N 1
ATOM 512 C CA . LEU A 1 68 ? 30.690 -7.247 -8.655 1.00 42.97 68 LEU A CA 1
ATOM 513 C C . LEU A 1 68 ? 29.178 -7.347 -8.881 1.00 42.97 68 LEU A C 1
ATOM 515 O O . LEU A 1 68 ? 28.382 -6.640 -8.279 1.00 42.97 68 LEU A O 1
ATOM 519 N N . LYS A 1 69 ? 28.794 -8.259 -9.779 1.00 49.59 69 LYS A N 1
ATOM 520 C CA . LYS A 1 69 ? 27.404 -8.673 -10.002 1.00 49.59 69 LYS A CA 1
ATOM 521 C C . LYS A 1 69 ? 26.888 -9.419 -8.768 1.00 49.59 69 LYS A C 1
ATOM 523 O O . LYS A 1 69 ? 26.907 -10.649 -8.732 1.00 49.59 69 LYS A O 1
ATOM 528 N N . THR A 1 70 ? 26.438 -8.710 -7.738 1.00 43.19 70 THR A N 1
ATOM 529 C CA . THR A 1 70 ? 25.574 -9.317 -6.717 1.00 43.19 70 THR A CA 1
ATOM 530 C C . THR A 1 70 ? 24.180 -9.408 -7.311 1.00 43.19 70 THR A C 1
ATOM 532 O O . THR A 1 70 ? 23.371 -8.500 -7.181 1.00 43.19 70 THR A O 1
ATOM 535 N N . GLY A 1 71 ? 23.982 -10.492 -8.059 1.00 46.22 71 GLY A N 1
ATOM 536 C CA . GLY A 1 71 ? 22.888 -10.674 -8.992 1.00 46.22 71 GLY A CA 1
ATOM 537 C C . GLY A 1 71 ? 21.508 -10.411 -8.412 1.00 46.22 71 GLY A C 1
ATOM 538 O O . GLY A 1 71 ? 20.986 -11.215 -7.641 1.00 46.22 71 GLY A O 1
ATOM 539 N N . THR A 1 72 ? 20.849 -9.390 -8.943 1.00 49.69 72 THR A N 1
ATOM 540 C CA . THR A 1 72 ? 19.391 -9.400 -9.018 1.00 49.69 72 THR A CA 1
ATOM 541 C C . THR A 1 72 ? 19.006 -9.965 -10.379 1.00 49.69 72 THR A C 1
ATOM 543 O O . THR A 1 72 ? 18.647 -9.246 -11.305 1.00 49.69 72 THR A O 1
ATOM 546 N N . ALA A 1 73 ? 19.073 -11.294 -10.523 1.00 56.22 73 ALA A N 1
ATOM 547 C CA . ALA A 1 73 ? 18.441 -12.023 -11.631 1.00 56.22 73 ALA A CA 1
ATOM 548 C C . ALA A 1 73 ? 16.902 -11.993 -11.489 1.00 56.22 73 ALA A C 1
ATOM 550 O O . ALA A 1 73 ? 16.223 -13.016 -11.526 1.00 56.22 73 ALA A O 1
ATOM 551 N N . GLY A 1 74 ? 16.362 -10.806 -11.229 1.00 62.22 74 GLY A N 1
ATOM 552 C CA . GLY A 1 74 ? 14.983 -10.538 -10.885 1.00 62.22 74 GLY A CA 1
ATOM 553 C C . GLY A 1 74 ? 14.364 -9.529 -11.848 1.00 62.22 74 GLY A C 1
ATOM 554 O O . GLY A 1 74 ? 15.041 -8.978 -12.718 1.00 62.22 74 GLY A O 1
ATOM 555 N N . PRO A 1 75 ? 13.054 -9.303 -11.733 1.00 67.81 75 PRO A N 1
ATOM 556 C CA . PRO A 1 75 ? 12.369 -8.273 -12.504 1.00 67.81 75 PRO A CA 1
ATOM 557 C C . PRO A 1 75 ? 12.967 -6.880 -12.229 1.00 67.81 75 PRO A C 1
ATOM 559 O O . PRO A 1 75 ? 13.331 -6.569 -11.100 1.00 67.81 75 PRO A O 1
ATOM 562 N N . SER A 1 76 ? 12.998 -5.998 -13.230 1.00 85.38 76 SER A N 1
ATOM 563 C CA . SER A 1 76 ? 13.388 -4.587 -13.039 1.00 85.38 76 SER A CA 1
ATOM 564 C C . SER A 1 76 ? 12.329 -3.761 -12.297 1.00 85.38 76 SER A C 1
ATOM 566 O O . SER A 1 76 ? 12.586 -2.644 -11.849 1.00 85.38 76 SER A O 1
ATOM 568 N N . SER A 1 77 ? 11.114 -4.295 -12.182 1.00 90.94 77 SER A N 1
ATOM 569 C CA . SER A 1 77 ? 9.979 -3.669 -11.511 1.00 90.94 77 SER A CA 1
ATOM 570 C C . SER A 1 77 ? 8.870 -4.694 -11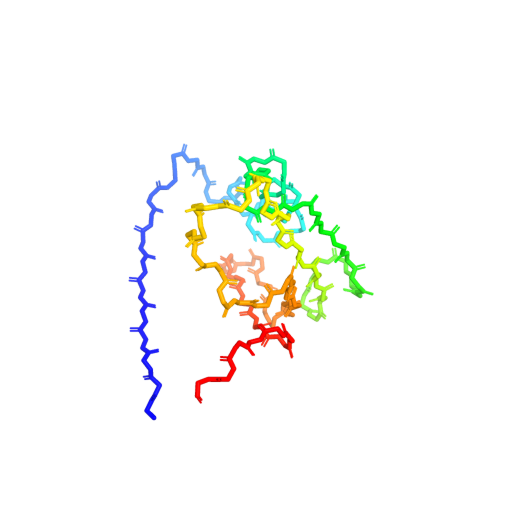.275 1.00 90.94 77 SER A C 1
ATOM 572 O O . SER A 1 77 ? 8.816 -5.715 -11.960 1.00 90.94 77 SER A O 1
ATOM 574 N N . PHE A 1 78 ? 7.955 -4.424 -10.353 1.00 92.88 78 PHE A N 1
ATOM 575 C CA . PHE A 1 78 ? 6.767 -5.252 -10.163 1.00 92.88 78 PHE A CA 1
ATOM 576 C C . PHE A 1 78 ? 5.529 -4.393 -9.945 1.00 92.88 78 PHE A C 1
ATOM 578 O O . PHE A 1 78 ? 5.614 -3.264 -9.455 1.00 92.88 78 PHE A O 1
ATOM 585 N N . LYS A 1 79 ? 4.372 -4.947 -10.307 1.00 95.56 79 LYS A N 1
ATOM 586 C CA . LYS A 1 79 ? 3.078 -4.355 -9.978 1.00 95.56 79 LYS A CA 1
ATOM 587 C C . LYS A 1 79 ? 2.417 -5.163 -8.885 1.00 95.56 79 LYS A C 1
ATOM 589 O O . LYS A 1 79 ? 2.318 -6.385 -8.991 1.00 95.56 79 LYS A O 1
ATOM 594 N N . GLU A 1 80 ? 1.921 -4.471 -7.876 1.00 95.50 80 GLU A N 1
ATOM 595 C CA . GLU A 1 80 ? 1.058 -5.047 -6.857 1.00 95.50 80 GLU A CA 1
ATOM 596 C C . GLU A 1 80 ? -0.346 -4.454 -6.946 1.00 95.50 80 GLU A C 1
ATOM 598 O O . GLU A 1 80 ? -0.523 -3.288 -7.299 1.00 95.50 80 GLU A O 1
ATOM 603 N N . LYS A 1 81 ? -1.344 -5.269 -6.616 1.00 97.50 81 LYS A N 1
ATOM 604 C CA . LYS A 1 81 ? -2.733 -4.861 -6.450 1.00 97.50 81 LYS A CA 1
ATOM 605 C C . LYS A 1 81 ? -3.125 -5.003 -4.988 1.00 97.50 81 LYS A C 1
ATOM 607 O O . LYS A 1 81 ? -2.888 -6.046 -4.381 1.00 97.50 81 LYS A O 1
ATOM 612 N N . PHE A 1 82 ? -3.779 -3.989 -4.435 1.00 97.62 82 PHE A N 1
ATOM 613 C CA . PHE A 1 82 ? -4.368 -4.065 -3.101 1.00 97.62 82 PHE A CA 1
ATOM 614 C C . PHE A 1 82 ? -5.656 -4.886 -3.180 1.00 97.62 82 PHE A C 1
ATOM 616 O O . PHE A 1 82 ? -6.698 -4.395 -3.612 1.00 97.62 82 PHE A O 1
ATOM 623 N N . ALA A 1 83 ? -5.575 -6.161 -2.809 1.00 97.88 83 ALA A N 1
ATOM 624 C CA . ALA A 1 83 ? -6.706 -7.082 -2.814 1.00 97.88 83 ALA A CA 1
ATOM 625 C C . ALA A 1 83 ? -7.686 -6.790 -1.669 1.00 97.88 83 ALA A C 1
ATOM 627 O O . ALA A 1 83 ? -8.891 -6.963 -1.835 1.00 97.88 83 ALA A O 1
ATOM 628 N N . VAL A 1 84 ? -7.172 -6.324 -0.526 1.00 98.06 84 VAL A N 1
ATOM 629 C CA . VAL A 1 84 ? -7.969 -5.900 0.632 1.00 98.06 84 VAL A CA 1
ATOM 630 C C . VAL A 1 84 ? -7.313 -4.691 1.284 1.00 98.06 84 VAL A C 1
ATOM 632 O O . VAL A 1 84 ? -6.109 -4.708 1.534 1.00 98.06 84 VAL A O 1
ATOM 635 N N . VAL A 1 85 ? -8.117 -3.685 1.614 1.00 97.69 85 VAL A N 1
ATOM 636 C CA . VAL A 1 85 ? -7.791 -2.605 2.551 1.00 97.69 85 VAL A CA 1
ATOM 637 C C . VAL A 1 85 ? -8.982 -2.459 3.494 1.00 97.69 85 VAL A C 1
ATOM 639 O O . VAL A 1 85 ? -10.048 -2.014 3.076 1.00 97.69 85 VAL A O 1
ATOM 642 N N . ASP A 1 86 ? -8.821 -2.900 4.739 1.00 97.75 86 ASP A N 1
ATOM 643 C CA . ASP A 1 86 ? -9.857 -2.876 5.775 1.00 97.75 86 ASP A CA 1
ATOM 644 C C . ASP A 1 86 ? -9.394 -1.982 6.931 1.00 97.75 86 ASP A C 1
ATOM 646 O O . ASP A 1 86 ? -8.496 -2.352 7.692 1.00 97.75 86 ASP A O 1
ATOM 650 N N . ASP A 1 87 ? -9.998 -0.799 7.047 1.00 97.31 87 ASP A N 1
ATOM 651 C CA . ASP A 1 87 ? -9.640 0.208 8.050 1.00 97.31 87 ASP A CA 1
ATOM 652 C C . ASP A 1 87 ? -10.097 -0.149 9.470 1.00 97.31 87 ASP A C 1
ATOM 654 O O . ASP A 1 87 ? -9.450 0.243 10.447 1.00 97.31 87 ASP A O 1
ATOM 658 N N . GLU A 1 88 ? -11.191 -0.903 9.607 1.00 96.62 88 GLU A N 1
ATOM 659 C CA . GLU A 1 88 ? -11.713 -1.313 10.914 1.00 96.62 88 GLU A CA 1
ATOM 660 C C . GLU A 1 88 ? -10.800 -2.367 11.539 1.00 96.62 88 GLU A C 1
ATOM 662 O O . GLU A 1 88 ? -10.415 -2.270 12.709 1.00 96.62 88 GLU A O 1
ATOM 667 N N . ARG A 1 89 ? -10.406 -3.360 10.735 1.00 97.19 89 ARG A N 1
ATOM 668 C CA . ARG A 1 89 ? -9.514 -4.448 11.153 1.00 97.19 89 ARG A CA 1
ATOM 669 C C . ARG A 1 89 ? -8.039 -4.081 11.036 1.00 97.19 89 ARG A C 1
ATOM 671 O O . ARG A 1 89 ? -7.213 -4.784 11.615 1.00 97.19 89 ARG A O 1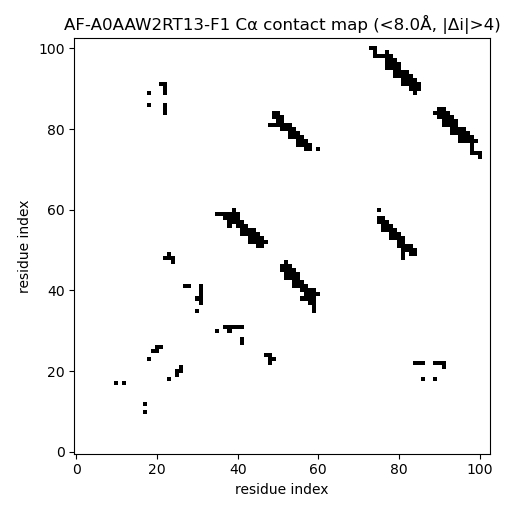
ATOM 678 N N . ARG A 1 90 ? -7.715 -2.996 10.322 1.00 97.19 90 ARG A N 1
ATOM 679 C CA . ARG A 1 90 ? -6.352 -2.553 9.980 1.00 97.19 90 ARG A CA 1
ATOM 680 C C . ARG A 1 90 ? -5.564 -3.648 9.269 1.00 97.19 90 ARG A C 1
ATOM 682 O O . ARG A 1 90 ? -4.443 -3.984 9.650 1.00 97.19 90 ARG A O 1
ATOM 689 N N . VAL A 1 91 ? -6.191 -4.238 8.254 1.00 97.69 91 VAL A N 1
ATOM 690 C CA . VAL A 1 91 ? -5.616 -5.322 7.452 1.00 97.69 91 VAL A CA 1
ATOM 691 C C . VAL A 1 91 ? -5.492 -4.869 6.009 1.00 97.69 91 VAL A C 1
ATOM 693 O O . VAL A 1 91 ? -6.472 -4.460 5.390 1.00 97.69 91 VAL A O 1
ATOM 696 N N . LYS A 1 92 ? -4.276 -4.974 5.464 1.00 97.38 92 LYS A N 1
ATOM 697 C CA . LYS A 1 92 ? -4.008 -4.803 4.037 1.00 97.38 92 LYS A CA 1
ATOM 698 C C . LYS A 1 92 ? -3.475 -6.107 3.463 1.00 97.38 92 LYS A C 1
ATOM 700 O O . LYS A 1 92 ? -2.555 -6.691 4.031 1.00 97.38 92 LYS A O 1
ATOM 705 N N . VAL A 1 93 ? -4.029 -6.534 2.335 1.00 97.06 93 VAL A N 1
ATOM 706 C CA . VAL A 1 93 ? -3.531 -7.669 1.552 1.00 97.06 93 VAL A CA 1
ATOM 707 C C . VAL A 1 93 ? -3.149 -7.151 0.173 1.00 97.06 93 VAL A C 1
ATOM 709 O O . VAL A 1 93 ? -3.990 -6.585 -0.525 1.00 97.06 93 VAL A O 1
ATOM 712 N N . SER A 1 94 ? -1.888 -7.347 -0.205 1.00 95.25 94 SER A N 1
ATOM 713 C CA . SER A 1 94 ? -1.365 -7.021 -1.533 1.00 95.25 94 SER A CA 1
ATOM 714 C C . SER A 1 94 ? -1.010 -8.301 -2.281 1.00 95.25 94 SER A C 1
ATOM 716 O O . SER A 1 94 ? -0.447 -9.229 -1.702 1.00 95.25 94 SER A O 1
ATOM 718 N N . GLU A 1 95 ? -1.292 -8.325 -3.577 1.00 95.56 95 GLU A N 1
ATOM 719 C CA . GLU A 1 95 ? -0.940 -9.421 -4.477 1.00 95.56 95 GLU A CA 1
ATOM 720 C C . GLU A 1 95 ? -0.061 -8.886 -5.606 1.00 95.56 95 GLU A C 1
ATOM 722 O O . GLU A 1 95 ? -0.387 -7.872 -6.222 1.00 95.56 95 GLU A O 1
ATOM 727 N N . VAL A 1 96 ? 1.049 -9.561 -5.909 1.00 93.56 96 VAL A N 1
ATOM 728 C CA . VAL A 1 96 ? 1.875 -9.210 -7.073 1.00 93.56 96 VAL A CA 1
ATOM 729 C C . VAL A 1 96 ? 1.175 -9.714 -8.332 1.00 93.56 96 VAL A C 1
ATOM 731 O O . VAL A 1 96 ? 0.981 -10.916 -8.492 1.00 93.56 96 VAL A O 1
ATOM 734 N N . VAL A 1 97 ? 0.811 -8.797 -9.229 1.00 94.69 97 VAL A N 1
ATOM 735 C CA . VAL A 1 97 ? 0.077 -9.103 -10.470 1.00 94.69 97 VAL A CA 1
ATOM 736 C C . VAL A 1 97 ? 0.984 -9.148 -11.701 1.00 94.69 97 VAL A C 1
ATOM 738 O O . VAL A 1 97 ? 0.662 -9.828 -12.671 1.00 94.69 97 VAL A O 1
ATOM 741 N N . GLU A 1 98 ? 2.140 -8.479 -11.661 1.00 91.50 98 GLU A N 1
ATOM 742 C CA . GLU A 1 98 ? 3.172 -8.533 -12.704 1.00 91.50 98 GLU A CA 1
ATOM 743 C C . GLU A 1 98 ? 4.574 -8.451 -12.083 1.00 91.50 98 GLU A C 1
ATOM 745 O O . GLU A 1 98 ? 4.762 -7.816 -11.046 1.00 91.50 98 GLU A O 1
ATOM 750 N N . GLY A 1 99 ? 5.571 -9.048 -12.745 1.00 80.56 99 GLY A N 1
ATOM 751 C CA . GLY A 1 99 ? 6.974 -8.998 -12.316 1.00 80.56 99 GLY A CA 1
ATOM 752 C C . GLY A 1 99 ? 7.452 -10.208 -11.508 1.00 80.56 99 GLY A C 1
ATOM 753 O O . GLY A 1 99 ? 8.588 -10.220 -11.068 1.00 80.56 99 GLY A O 1
ATOM 754 N N . GLN A 1 100 ? 6.665 -11.268 -11.323 1.00 64.00 100 GLN A N 1
ATOM 755 C CA . GLN A 1 100 ? 7.191 -12.483 -10.686 1.00 64.00 100 GLN A CA 1
ATOM 756 C C . GLN A 1 100 ? 8.201 -13.201 -11.601 1.00 64.00 100 GLN A C 1
ATOM 758 O O . GLN A 1 100 ? 7.906 -13.484 -12.763 1.00 64.00 100 GLN A O 1
ATOM 763 N N . HIS A 1 101 ? 9.386 -13.529 -11.073 1.00 49.84 101 HIS A N 1
ATOM 764 C CA . HIS A 1 101 ? 10.294 -14.476 -11.721 1.00 49.84 101 HIS A CA 1
ATOM 765 C C . HIS A 1 101 ? 9.641 -15.865 -11.667 1.00 49.84 101 HIS A C 1
ATOM 767 O O . HIS A 1 101 ? 9.462 -16.423 -10.584 1.00 49.84 101 HIS A O 1
ATOM 773 N N . ARG A 1 102 ? 9.235 -16.405 -12.822 1.00 38.53 102 ARG A N 1
ATOM 774 C CA . ARG A 1 102 ? 8.849 -17.819 -12.935 1.00 38.53 102 ARG A CA 1
ATOM 775 C C . ARG A 1 102 ? 10.107 -18.660 -12.724 1.00 38.53 102 ARG A C 1
ATOM 777 O O . ARG A 1 102 ? 11.011 -18.587 -13.553 1.00 38.53 102 ARG A O 1
ATOM 784 N N . VAL A 1 103 ? 10.140 -19.429 -11.639 1.00 35.88 103 VAL A N 1
ATOM 785 C CA . VAL A 1 103 ? 11.024 -20.598 -11.506 1.00 35.88 103 VAL A CA 1
ATOM 786 C C . VAL A 1 103 ? 10.461 -21.787 -12.272 1.00 35.88 103 VAL A C 1
ATOM 788 O O . VAL A 1 103 ? 9.214 -21.901 -12.349 1.00 35.88 103 VAL A O 1
#

Mean predicted aligned error: 7.0 Å

Solvent-accessible surface area (backbone atoms only — not comparable to full-atom values): 6464 Å² total; per-residue (Å²): 136,87,88,86,84,88,87,86,81,92,69,102,61,58,69,72,64,51,36,64,33,71,60,33,60,54,39,60,53,49,47,29,74,74,35,51,88,56,21,64,43,69,46,78,78,43,75,87,44,49,59,68,14,28,37,38,43,29,44,35,78,86,86,75,76,98,80,78,82,79,74,74,93,57,56,69,38,36,30,37,30,27,76,36,56,38,81,89,80,67,44,70,41,75,42,79,79,43,48,79,75,84,127